Protein AF-A0A3A0CH58-F1 (afdb_monomer_lite)

Radius of gyration: 15.5 Å; chains: 1; bounding box: 34×34×43 Å

Structure (mmCIF, N/CA/C/O backbone):
data_AF-A0A3A0CH58-F1
#
_entry.id   AF-A0A3A0CH58-F1
#
loop_
_atom_site.g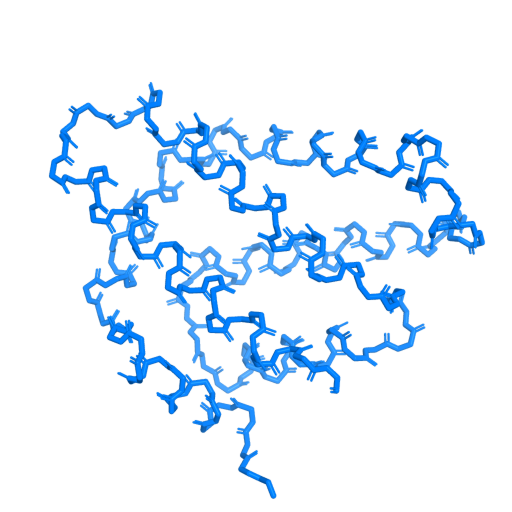roup_PDB
_atom_site.id
_atom_site.type_symbol
_atom_site.label_atom_id
_atom_site.label_alt_id
_atom_site.label_comp_id
_atom_site.label_asym_id
_atom_site.label_entity_id
_atom_site.label_seq_id
_atom_site.pdbx_PDB_ins_code
_atom_site.Cartn_x
_atom_site.Cartn_y
_atom_site.Cartn_z
_atom_site.occupancy
_atom_site.B_iso_or_equiv
_atom_site.auth_seq_id
_atom_site.auth_comp_id
_atom_site.auth_asym_id
_atom_site.auth_atom_id
_atom_site.pdbx_PDB_model_num
ATOM 1 N N . MET A 1 1 ? -18.389 -16.320 -2.015 1.00 59.12 1 MET A N 1
ATOM 2 C CA . MET A 1 1 ? -17.334 -15.316 -2.272 1.00 59.12 1 MET A CA 1
ATOM 3 C C . MET A 1 1 ? -16.025 -16.075 -2.426 1.00 59.12 1 MET A C 1
ATOM 5 O O . MET A 1 1 ? -15.833 -17.010 -1.661 1.00 59.12 1 MET A O 1
ATOM 9 N N . GLY A 1 2 ? -15.211 -15.766 -3.442 1.00 77.69 2 GLY A N 1
ATOM 10 C CA . GLY A 1 2 ? -13.896 -16.402 -3.631 1.00 77.69 2 GLY A CA 1
ATOM 11 C C . GLY A 1 2 ? -12.917 -16.047 -2.505 1.00 77.69 2 GLY A C 1
ATOM 12 O O . GLY A 1 2 ? -13.205 -15.144 -1.714 1.00 77.69 2 GLY A O 1
ATOM 13 N N . SER A 1 3 ? -11.783 -16.749 -2.426 1.00 91.75 3 SER A N 1
ATOM 14 C CA . SER A 1 3 ? -10.738 -16.460 -1.430 1.00 91.75 3 SER A CA 1
ATOM 15 C C . SER A 1 3 ? -10.180 -15.039 -1.592 1.00 91.75 3 SER A C 1
ATOM 17 O O . SER A 1 3 ? -10.315 -14.423 -2.658 1.00 91.75 3 SER A O 1
ATOM 19 N N . ALA A 1 4 ? -9.537 -14.497 -0.550 1.00 92.25 4 ALA A N 1
ATOM 20 C CA . ALA A 1 4 ? -8.903 -13.179 -0.630 1.00 92.25 4 ALA A CA 1
ATOM 21 C C . ALA A 1 4 ? -7.870 -13.129 -1.767 1.00 92.25 4 ALA A C 1
ATOM 23 O O . ALA A 1 4 ? -7.801 -12.144 -2.503 1.00 92.25 4 ALA A O 1
ATOM 24 N N . ARG A 1 5 ? -7.139 -14.232 -1.973 1.00 94.19 5 ARG A N 1
ATOM 25 C CA . ARG A 1 5 ? -6.191 -14.387 -3.078 1.00 94.19 5 ARG A CA 1
ATOM 26 C C . ARG A 1 5 ? -6.852 -14.271 -4.449 1.00 94.19 5 ARG A C 1
ATOM 28 O O . ARG A 1 5 ? -6.344 -13.531 -5.288 1.00 94.19 5 ARG A O 1
ATOM 35 N N . GLN A 1 6 ? -7.973 -14.962 -4.663 1.00 95.06 6 GLN A N 1
ATOM 36 C CA . GLN A 1 6 ? -8.695 -14.916 -5.935 1.00 95.06 6 GLN A CA 1
ATOM 37 C C . GLN A 1 6 ? -9.225 -13.506 -6.221 1.00 95.06 6 GLN A C 1
ATOM 39 O O . GLN A 1 6 ? -9.066 -12.995 -7.323 1.00 95.06 6 GLN A O 1
ATOM 44 N N . ARG A 1 7 ? -9.769 -12.832 -5.201 1.00 95.19 7 ARG A N 1
ATOM 45 C CA . ARG A 1 7 ? -10.196 -11.430 -5.318 1.00 95.19 7 ARG A CA 1
ATOM 46 C C . ARG A 1 7 ? -9.030 -10.503 -5.664 1.00 95.19 7 ARG A C 1
ATOM 48 O O . ARG A 1 7 ? -9.204 -9.601 -6.477 1.00 95.19 7 ARG A O 1
ATOM 55 N N . PHE A 1 8 ? -7.858 -10.711 -5.058 1.00 95.56 8 PHE A N 1
ATOM 56 C CA . PHE A 1 8 ? -6.655 -9.958 -5.414 1.00 95.56 8 PHE A CA 1
ATOM 57 C C . PHE A 1 8 ? -6.281 -10.184 -6.882 1.00 95.56 8 PHE A C 1
ATOM 59 O O . PHE A 1 8 ? -6.008 -9.209 -7.571 1.00 95.56 8 PHE A O 1
ATOM 66 N N . ASP A 1 9 ? -6.299 -11.429 -7.374 1.00 95.62 9 ASP A N 1
ATOM 67 C CA . ASP A 1 9 ? -5.999 -11.736 -8.781 1.00 95.62 9 ASP A CA 1
ATOM 68 C C . ASP A 1 9 ? -6.968 -11.061 -9.752 1.00 95.62 9 ASP A C 1
ATOM 70 O O . ASP A 1 9 ? -6.524 -10.453 -10.725 1.00 95.62 9 ASP A O 1
ATOM 74 N N . ASP A 1 10 ? -8.270 -11.107 -9.468 1.00 96.62 10 ASP A N 1
ATOM 75 C CA . ASP A 1 10 ? -9.288 -10.471 -10.308 1.00 96.62 10 ASP A CA 1
ATOM 76 C C . ASP A 1 10 ? -9.075 -8.946 -10.382 1.00 96.62 10 ASP A C 1
ATOM 78 O O . ASP A 1 10 ? -9.092 -8.350 -11.463 1.00 96.62 10 ASP A O 1
ATOM 82 N N . LEU A 1 11 ? -8.811 -8.308 -9.233 1.00 96.75 11 LEU A N 1
ATOM 83 C CA . LEU A 1 11 ? -8.524 -6.873 -9.141 1.00 96.75 11 LEU A CA 1
ATOM 84 C C . LEU A 1 11 ? -7.201 -6.507 -9.826 1.00 96.75 11 LEU A C 1
ATOM 86 O O . LEU A 1 11 ? -7.129 -5.513 -10.552 1.00 96.75 11 LEU A O 1
ATOM 90 N N . ALA A 1 12 ? -6.157 -7.307 -9.615 1.00 95.88 12 ALA A N 1
ATOM 91 C CA . ALA A 1 12 ? -4.855 -7.116 -10.232 1.00 95.88 12 ALA A CA 1
ATOM 92 C C . ALA A 1 12 ? -4.949 -7.244 -11.758 1.00 95.88 12 ALA A C 1
ATOM 94 O O . ALA A 1 12 ? -4.423 -6.395 -12.478 1.00 95.88 12 ALA A O 1
ATOM 95 N N . GLY A 1 13 ? -5.693 -8.235 -12.257 1.00 96.75 13 GLY A N 1
ATOM 96 C CA . GLY A 1 13 ? -5.991 -8.398 -13.676 1.00 96.75 13 GLY A CA 1
ATOM 97 C C . GLY A 1 13 ? -6.722 -7.186 -14.255 1.00 96.75 13 GLY A C 1
ATOM 98 O O . GLY A 1 13 ? -6.279 -6.623 -15.257 1.00 96.75 13 GLY A O 1
ATOM 99 N N . ALA A 1 14 ? -7.780 -6.719 -13.585 1.00 97.12 14 ALA A N 1
ATOM 100 C CA . ALA A 1 14 ? -8.550 -5.548 -14.011 1.00 97.12 14 ALA A CA 1
ATOM 101 C C . ALA A 1 14 ? -7.712 -4.256 -14.060 1.00 97.12 14 ALA A C 1
ATOM 103 O O . ALA A 1 14 ? -7.937 -3.397 -14.914 1.00 97.12 14 ALA A O 1
ATOM 104 N N . LEU A 1 15 ? -6.728 -4.121 -13.168 1.00 95.88 15 LEU A N 1
ATOM 105 C CA . LEU A 1 15 ? -5.858 -2.946 -13.072 1.00 95.88 15 LEU A CA 1
ATOM 106 C C . LEU A 1 15 ? -4.530 -3.098 -13.826 1.00 95.88 15 LEU A C 1
ATOM 108 O O . LEU A 1 15 ? -3.688 -2.197 -13.764 1.00 95.88 15 LEU A O 1
ATOM 112 N N . ASN A 1 16 ? -4.333 -4.200 -14.559 1.00 96.25 16 ASN A N 1
ATOM 113 C CA . ASN A 1 16 ? -3.075 -4.525 -15.233 1.00 96.25 16 ASN A CA 1
ATOM 114 C C . ASN A 1 16 ? -1.876 -4.457 -14.262 1.00 96.25 16 ASN A C 1
ATOM 116 O O . ASN A 1 16 ? -0.861 -3.799 -14.511 1.00 96.25 16 ASN A O 1
ATOM 120 N N . PHE A 1 17 ? -2.037 -5.068 -13.094 1.00 95.06 17 PHE A N 1
ATOM 121 C CA . PHE A 1 17 ? -1.006 -5.222 -12.082 1.00 95.06 17 PHE A CA 1
ATOM 122 C C . PHE A 1 17 ? -0.419 -6.631 -12.179 1.00 95.06 17 PHE A C 1
ATOM 124 O O . PHE A 1 17 ? -1.085 -7.615 -11.875 1.00 95.06 17 PHE A O 1
ATOM 131 N N . GLY A 1 18 ? 0.835 -6.730 -12.619 1.00 93.00 18 GLY A N 1
ATOM 132 C CA . GLY A 1 18 ? 1.520 -8.009 -12.776 1.00 93.00 18 GLY A CA 1
ATOM 133 C C . GLY A 1 18 ? 3.011 -7.930 -12.467 1.00 93.00 18 GLY A C 1
ATOM 134 O O . GLY A 1 18 ? 3.473 -7.092 -11.685 1.00 93.00 18 GLY A O 1
ATOM 135 N N . ALA A 1 19 ? 3.788 -8.812 -13.097 1.00 93.06 19 ALA A N 1
ATOM 136 C CA . ALA A 1 19 ? 5.223 -8.944 -12.840 1.00 93.06 19 ALA A CA 1
ATOM 137 C C . ALA A 1 19 ? 6.003 -7.638 -13.077 1.00 93.06 19 ALA A C 1
ATOM 139 O O . ALA A 1 19 ? 6.879 -7.299 -12.285 1.00 93.06 19 ALA A O 1
ATOM 140 N N . ALA A 1 20 ? 5.651 -6.871 -14.116 1.00 94.12 20 ALA A N 1
ATOM 141 C CA . ALA A 1 20 ? 6.300 -5.594 -14.414 1.00 94.12 20 ALA A CA 1
ATOM 142 C C . ALA A 1 20 ? 6.072 -4.557 -13.300 1.00 94.12 20 ALA A C 1
ATOM 144 O O . ALA A 1 20 ? 7.020 -3.930 -12.842 1.00 94.12 20 ALA A O 1
ATOM 145 N N . GLN A 1 21 ? 4.836 -4.422 -12.809 1.00 94.81 21 GLN A N 1
ATOM 146 C CA . GLN A 1 21 ? 4.508 -3.503 -11.712 1.00 94.81 21 GLN A CA 1
ATOM 147 C C . GLN A 1 21 ? 5.181 -3.945 -10.412 1.00 94.81 21 GLN A C 1
ATOM 149 O O . GLN A 1 21 ? 5.736 -3.120 -9.692 1.00 94.81 21 GLN A O 1
ATOM 154 N N . THR A 1 22 ? 5.197 -5.252 -10.151 1.00 92.75 22 THR A N 1
ATOM 155 C CA . THR A 1 22 ? 5.900 -5.829 -8.999 1.00 92.75 22 THR A CA 1
ATOM 156 C C . THR A 1 22 ? 7.395 -5.504 -9.051 1.00 92.75 22 THR A C 1
ATOM 158 O O . THR A 1 22 ? 7.973 -5.100 -8.045 1.00 92.75 22 THR A O 1
ATOM 161 N N . ALA A 1 23 ? 8.025 -5.616 -10.225 1.00 92.25 23 ALA A N 1
ATOM 162 C CA . ALA A 1 23 ? 9.425 -5.250 -10.418 1.00 92.25 23 ALA A CA 1
ATOM 163 C C . ALA A 1 23 ? 9.667 -3.748 -10.194 1.00 92.25 23 ALA A C 1
ATOM 165 O O . ALA A 1 23 ? 10.591 -3.392 -9.465 1.00 92.25 23 ALA A O 1
ATOM 166 N N . SER A 1 24 ? 8.809 -2.875 -10.735 1.00 94.38 24 SER A N 1
ATOM 167 C CA . SER A 1 24 ? 8.906 -1.426 -10.512 1.00 94.38 24 SER A CA 1
ATOM 168 C C . SER A 1 24 ? 8.752 -1.048 -9.038 1.00 94.38 24 SER A C 1
ATOM 170 O O . SER A 1 24 ? 9.479 -0.184 -8.556 1.00 94.38 24 SER A O 1
ATOM 172 N N . ILE A 1 25 ? 7.858 -1.708 -8.293 1.00 93.19 25 ILE A N 1
ATOM 173 C CA . ILE A 1 25 ? 7.721 -1.475 -6.850 1.00 93.19 25 ILE A CA 1
ATOM 174 C C . ILE A 1 25 ? 8.994 -1.910 -6.123 1.00 93.19 25 ILE A C 1
ATOM 176 O O . ILE A 1 25 ? 9.537 -1.121 -5.353 1.00 93.19 25 ILE A O 1
ATOM 180 N N . ARG A 1 26 ? 9.526 -3.106 -6.409 1.00 90.62 26 ARG A N 1
ATOM 181 C CA . ARG A 1 26 ? 10.788 -3.583 -5.812 1.00 90.62 26 ARG A CA 1
ATOM 182 C C . ARG A 1 26 ? 11.953 -2.627 -6.074 1.00 90.62 26 ARG A C 1
ATOM 184 O O . ARG A 1 26 ? 12.698 -2.322 -5.149 1.00 90.62 26 ARG A O 1
ATOM 191 N N . GLU A 1 27 ? 12.088 -2.125 -7.300 1.00 92.00 27 GLU A N 1
ATOM 192 C CA . GLU A 1 27 ? 13.112 -1.128 -7.641 1.00 92.00 27 GLU A CA 1
ATOM 193 C C . GLU A 1 27 ? 12.905 0.168 -6.844 1.00 92.00 27 GLU A C 1
ATOM 195 O O . GLU A 1 27 ? 13.839 0.663 -6.215 1.00 92.00 27 GLU A O 1
ATOM 200 N N . SER A 1 28 ? 11.668 0.667 -6.788 1.00 92.88 28 SER A N 1
ATOM 201 C CA . SER A 1 28 ? 11.325 1.895 -6.067 1.00 92.88 28 SER A CA 1
ATOM 202 C C . SER A 1 28 ? 11.583 1.800 -4.557 1.00 92.88 28 SER A C 1
ATOM 204 O O . SER A 1 28 ? 12.001 2.773 -3.934 1.00 92.88 28 SER A O 1
ATOM 206 N N . LEU A 1 29 ? 11.391 0.622 -3.955 1.00 89.31 29 LEU A N 1
ATOM 207 C CA . LEU A 1 29 ? 11.591 0.408 -2.523 1.00 89.31 29 LEU A CA 1
ATOM 208 C C . LEU A 1 29 ? 13.050 0.618 -2.122 1.00 89.31 29 LEU A C 1
ATOM 210 O O . LEU A 1 29 ? 13.295 1.249 -1.100 1.00 89.31 29 LEU A O 1
ATOM 214 N N . ASN A 1 30 ? 14.011 0.211 -2.955 1.00 88.00 30 ASN A N 1
ATOM 215 C CA . ASN A 1 30 ? 15.432 0.476 -2.702 1.00 88.00 30 ASN A CA 1
ATOM 216 C C . ASN A 1 30 ? 15.740 1.979 -2.595 1.00 88.00 30 ASN A C 1
ATOM 218 O O . ASN A 1 30 ? 16.620 2.375 -1.833 1.00 88.00 30 ASN A O 1
ATOM 222 N N . LEU A 1 31 ? 14.996 2.815 -3.323 1.00 91.06 31 LEU A N 1
ATOM 223 C CA . LEU A 1 31 ? 15.128 4.273 -3.287 1.00 91.06 31 LEU A CA 1
ATOM 224 C C . LEU A 1 31 ? 14.389 4.897 -2.094 1.00 91.06 31 LEU A C 1
ATOM 226 O O . LEU A 1 31 ? 14.808 5.929 -1.570 1.00 91.06 31 LEU A O 1
ATOM 230 N N . LEU A 1 32 ? 13.284 4.282 -1.667 1.00 89.50 32 LEU A N 1
ATOM 231 C CA . LEU A 1 32 ? 12.415 4.786 -0.601 1.00 89.50 32 LEU A CA 1
ATOM 232 C C . LEU A 1 32 ? 12.816 4.324 0.803 1.00 89.50 32 LEU A C 1
ATOM 234 O O . LEU A 1 32 ? 12.467 5.003 1.767 1.00 89.50 32 LEU A O 1
ATOM 238 N N . LEU A 1 33 ? 13.553 3.215 0.939 1.00 85.94 33 LEU A N 1
ATOM 239 C CA . LEU A 1 33 ? 13.998 2.663 2.227 1.00 85.94 33 LEU A CA 1
ATOM 240 C C . LEU A 1 33 ? 14.622 3.721 3.162 1.00 85.94 33 LEU A C 1
ATOM 242 O O . LEU A 1 33 ? 14.190 3.798 4.315 1.00 85.94 33 LEU A O 1
ATOM 246 N N . PRO A 1 34 ? 15.547 4.597 2.706 1.00 88.88 34 PRO A N 1
ATOM 247 C CA . PRO A 1 34 ? 16.135 5.635 3.561 1.00 88.88 34 PRO A CA 1
ATOM 248 C C . PRO A 1 34 ? 15.129 6.682 4.061 1.00 88.88 34 PRO A C 1
ATOM 250 O O . PRO A 1 34 ? 15.420 7.419 4.999 1.00 88.88 34 PRO A O 1
ATOM 253 N N . ARG A 1 35 ? 13.954 6.766 3.431 1.00 89.50 35 ARG A N 1
ATOM 254 C CA . ARG A 1 35 ? 12.925 7.784 3.671 1.00 89.50 35 ARG A CA 1
ATOM 255 C C . ARG A 1 35 ? 11.686 7.239 4.371 1.00 89.50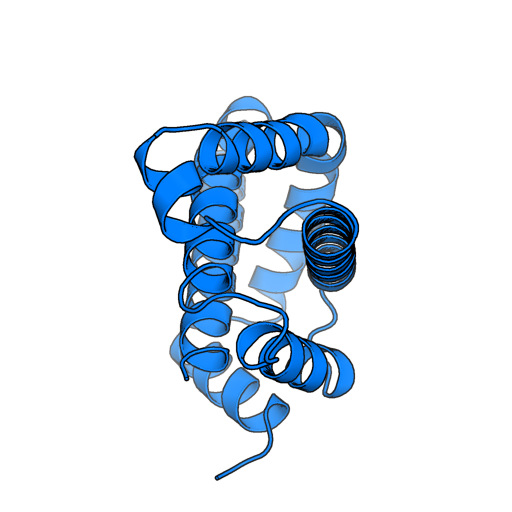 35 ARG A C 1
ATOM 257 O O . ARG A 1 35 ? 10.762 8.000 4.634 1.00 89.50 35 ARG A O 1
ATOM 264 N N . LEU A 1 36 ? 11.659 5.955 4.739 1.00 82.69 36 LEU A N 1
ATOM 265 C CA . LEU A 1 36 ? 10.518 5.350 5.443 1.00 82.69 36 LEU A CA 1
ATOM 266 C C . LEU A 1 36 ? 10.158 6.067 6.755 1.00 82.69 36 LEU A C 1
ATOM 268 O O . LEU A 1 36 ? 8.995 6.054 7.158 1.00 82.69 36 LEU A O 1
ATOM 272 N N . GLY A 1 37 ? 11.119 6.742 7.394 1.00 81.88 37 GLY A N 1
ATOM 273 C CA . GLY A 1 37 ? 10.853 7.587 8.562 1.00 81.88 37 GLY A CA 1
ATOM 274 C C . GLY A 1 37 ? 9.854 8.720 8.286 1.00 81.88 37 GLY A C 1
ATOM 275 O O . GLY A 1 37 ? 9.087 9.082 9.175 1.00 81.88 37 GLY A O 1
ATOM 276 N N . GLU A 1 38 ? 9.792 9.235 7.054 1.00 87.75 38 GLU A N 1
ATOM 277 C CA . GLU A 1 38 ? 8.835 10.275 6.650 1.00 87.75 38 GLU A CA 1
ATOM 278 C C . GLU A 1 38 ? 7.401 9.739 6.588 1.00 87.75 38 GLU A C 1
ATOM 280 O O . GLU A 1 38 ? 6.461 10.426 6.995 1.00 87.75 38 GLU A O 1
ATOM 285 N N . LEU A 1 39 ? 7.227 8.490 6.140 1.00 85.19 39 LEU A N 1
ATOM 286 C CA . LEU A 1 39 ? 5.931 7.815 6.155 1.00 85.19 39 LEU A CA 1
ATOM 287 C C . LEU A 1 39 ? 5.442 7.643 7.597 1.00 85.19 39 LEU A C 1
ATOM 289 O O . LEU A 1 39 ? 4.328 8.047 7.921 1.00 85.19 39 LEU A O 1
ATOM 293 N N . VAL A 1 40 ? 6.296 7.118 8.484 1.00 81.25 40 VAL A N 1
ATOM 294 C CA . VAL A 1 40 ? 5.976 6.956 9.915 1.00 81.25 40 VAL A CA 1
ATOM 295 C C . VAL A 1 40 ? 5.634 8.302 10.563 1.00 81.25 40 VAL A C 1
ATOM 297 O O . VAL A 1 40 ? 4.642 8.402 11.286 1.00 81.25 40 VAL A O 1
ATOM 300 N N . GLY A 1 41 ? 6.400 9.353 10.258 1.00 83.50 41 GLY A N 1
ATOM 301 C CA . GLY A 1 41 ? 6.125 10.710 10.730 1.00 83.50 41 GLY A CA 1
ATOM 302 C C . GLY A 1 41 ? 4.780 11.257 10.242 1.00 83.50 41 GLY A C 1
ATOM 303 O O . GLY A 1 41 ? 4.055 11.878 11.018 1.00 83.50 41 GLY A O 1
ATOM 304 N N . SER A 1 42 ? 4.402 10.975 8.992 1.00 84.12 42 SER A N 1
ATOM 305 C CA . SER A 1 42 ? 3.115 11.394 8.416 1.00 84.12 42 SER A CA 1
ATOM 306 C C . SER A 1 42 ? 1.931 10.722 9.113 1.00 84.12 42 SER A C 1
ATOM 308 O O . SER A 1 42 ? 0.931 11.374 9.413 1.00 84.12 42 SER A O 1
ATOM 310 N N . PHE A 1 43 ? 2.060 9.438 9.449 1.00 79.56 43 PHE A N 1
ATOM 311 C CA . PHE A 1 43 ? 1.070 8.732 10.259 1.00 79.56 43 PHE A CA 1
ATOM 312 C C . PHE A 1 43 ? 0.944 9.307 11.668 1.00 79.56 43 PHE A C 1
ATOM 314 O O . PHE A 1 43 ? -0.168 9.557 12.132 1.00 79.56 43 PHE A O 1
ATOM 321 N N . ASP A 1 44 ? 2.063 9.555 12.347 1.00 79.50 44 ASP A N 1
ATOM 322 C CA . ASP A 1 44 ? 2.039 10.139 13.688 1.00 79.50 44 ASP A CA 1
ATOM 323 C C . ASP A 1 44 ? 1.420 11.549 13.691 1.00 79.50 44 ASP A C 1
ATOM 325 O O . ASP A 1 44 ? 0.604 11.870 14.558 1.00 79.50 44 ASP A O 1
ATOM 329 N N . ALA A 1 45 ? 1.718 12.365 12.677 1.00 83.25 45 ALA A N 1
ATOM 330 C CA . ALA A 1 45 ? 1.092 13.669 12.488 1.00 83.25 45 ALA A CA 1
ATOM 331 C C . ALA A 1 45 ? -0.423 13.558 12.238 1.00 83.25 45 ALA A C 1
ATOM 333 O O . ALA A 1 45 ? -1.203 14.299 12.843 1.00 83.25 45 ALA A O 1
ATOM 334 N N . ALA A 1 46 ? -0.855 12.607 11.401 1.00 80.31 46 ALA A N 1
ATOM 335 C CA . ALA A 1 46 ? -2.270 12.358 11.136 1.00 80.31 46 ALA A CA 1
ATOM 336 C C . ALA A 1 46 ? -3.024 11.950 12.412 1.00 80.31 46 ALA A C 1
ATOM 338 O O . ALA A 1 46 ? -4.120 12.452 12.660 1.00 80.31 46 ALA A O 1
ATOM 339 N N . LEU A 1 47 ? -2.415 11.115 13.259 1.00 75.81 47 LEU A N 1
ATOM 340 C CA . LEU A 1 47 ? -2.970 10.706 14.554 1.00 75.81 47 LEU A CA 1
ATOM 341 C C . LEU A 1 47 ? -3.066 11.867 15.556 1.00 75.81 47 LEU A C 1
ATOM 343 O O . LEU A 1 47 ? -4.013 11.929 16.337 1.00 75.81 47 LEU A O 1
ATOM 347 N N . LYS A 1 48 ? -2.095 12.787 15.544 1.00 79.38 48 LYS A N 1
ATOM 348 C CA . LYS A 1 48 ? -2.026 13.923 16.479 1.00 79.38 48 LYS A CA 1
ATOM 349 C C . LYS A 1 48 ? -2.902 15.113 16.079 1.00 79.38 48 LYS A C 1
ATOM 351 O O . LYS A 1 48 ? -3.140 15.987 16.912 1.00 79.38 48 LYS A O 1
ATOM 356 N N . CYS A 1 49 ? -3.377 15.190 14.834 1.00 80.50 49 CYS A N 1
ATOM 357 C CA . CYS A 1 49 ? -4.215 16.312 14.410 1.00 80.50 49 CYS A CA 1
ATOM 358 C C . CYS A 1 49 ? -5.617 16.251 15.060 1.00 80.50 49 CYS A C 1
ATOM 360 O O . CYS A 1 49 ? -6.108 15.160 15.345 1.00 80.50 49 CYS A O 1
ATOM 362 N N . PRO A 1 50 ? -6.329 17.379 15.262 1.00 80.62 50 PRO A N 1
ATOM 363 C CA . PRO A 1 50 ? -7.621 17.382 15.967 1.00 80.62 50 PRO A CA 1
ATOM 364 C C . PRO A 1 50 ? -8.715 16.514 15.324 1.00 80.62 50 PRO A C 1
ATOM 366 O O . PRO A 1 50 ? -9.637 16.058 15.998 1.00 80.62 50 PRO A O 1
ATOM 369 N N . ALA A 1 51 ? -8.667 16.309 14.005 1.00 78.25 51 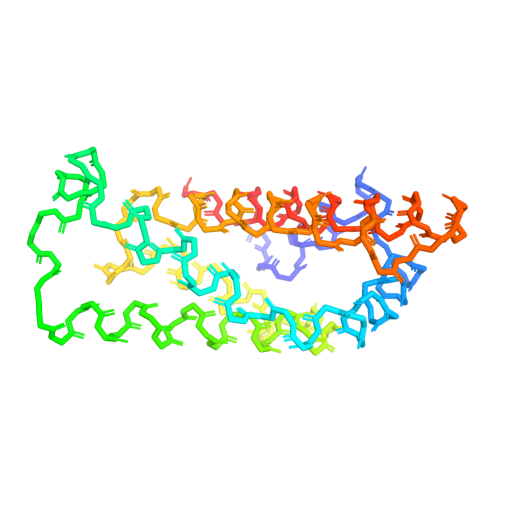ALA A N 1
ATOM 370 C CA . ALA A 1 51 ? -9.578 15.398 13.316 1.00 78.25 51 ALA A CA 1
ATOM 371 C C . ALA A 1 51 ? -9.194 13.929 13.560 1.00 78.25 51 ALA A C 1
ATOM 373 O O . ALA A 1 51 ? -10.060 13.138 13.922 1.00 78.25 51 ALA A O 1
ATOM 374 N N . GLY A 1 52 ? -7.906 13.591 13.451 1.00 73.19 52 GLY A N 1
ATOM 375 C CA . GLY A 1 52 ? -7.386 12.258 13.757 1.00 73.19 52 GLY A CA 1
ATOM 376 C C . GLY A 1 52 ? -7.608 11.873 15.216 1.00 73.19 52 GLY A C 1
ATOM 377 O O . GLY A 1 52 ? -8.190 10.833 15.487 1.00 73.19 52 GLY A O 1
ATOM 378 N N . ALA A 1 53 ? -7.287 12.757 16.159 1.00 72.50 53 ALA A N 1
ATOM 379 C CA . ALA A 1 53 ? -7.517 12.534 17.584 1.00 72.50 53 ALA A CA 1
ATOM 380 C C . ALA A 1 53 ? -8.991 12.230 17.914 1.00 72.50 53 ALA A C 1
ATOM 382 O O . ALA A 1 53 ? -9.264 11.457 18.825 1.00 72.50 53 ALA A O 1
ATOM 383 N N . ARG A 1 54 ? -9.947 12.794 17.158 1.00 75.50 54 ARG A N 1
ATOM 384 C CA . ARG A 1 54 ? -11.379 12.472 17.287 1.00 75.50 54 ARG A CA 1
ATOM 385 C C . ARG A 1 54 ? -11.744 11.128 16.661 1.00 75.50 54 ARG A C 1
ATOM 387 O O . ARG A 1 54 ? -12.498 10.378 17.267 1.00 75.50 54 ARG A O 1
ATOM 394 N N . LEU A 1 55 ? -11.213 10.822 15.476 1.00 69.50 55 LEU A N 1
ATOM 395 C CA . LEU A 1 55 ? -11.428 9.535 14.797 1.00 69.50 55 LEU A CA 1
ATOM 396 C C . LEU A 1 55 ? -10.828 8.355 15.573 1.00 69.50 55 LEU A C 1
ATOM 398 O O . LEU A 1 55 ? -11.320 7.235 15.469 1.00 69.50 55 LEU A O 1
ATOM 402 N N . PHE A 1 56 ? -9.789 8.619 16.363 1.00 69.38 56 PHE A N 1
ATOM 403 C CA . PHE A 1 56 ? -9.044 7.626 17.135 1.00 69.38 56 PHE A CA 1
ATOM 404 C C . PHE A 1 56 ? -9.195 7.817 18.648 1.00 69.38 56 PHE A C 1
ATOM 406 O O . PHE A 1 56 ? -8.417 7.261 19.423 1.00 69.38 56 PHE A O 1
ATOM 413 N N . ALA A 1 57 ? -10.197 8.585 19.083 1.00 66.38 57 ALA A N 1
ATOM 414 C CA . ALA A 1 57 ? -10.507 8.750 20.496 1.00 66.38 57 ALA A CA 1
ATOM 415 C C . ALA A 1 57 ? -10.813 7.372 21.116 1.00 66.38 57 ALA A C 1
ATOM 417 O O . ALA A 1 57 ? -11.694 6.655 20.642 1.00 66.38 57 ALA A O 1
ATOM 418 N N . GLY A 1 58 ? -10.062 6.979 22.151 1.00 65.25 58 GLY A N 1
ATOM 419 C CA . GLY A 1 58 ? -10.154 5.647 22.772 1.00 65.25 58 GLY A CA 1
ATOM 420 C C . GLY A 1 58 ? -9.138 4.608 22.266 1.00 65.25 58 GLY A C 1
ATOM 421 O O . GLY A 1 58 ? -9.130 3.475 22.755 1.00 65.25 58 GLY A O 1
ATOM 422 N N . LEU A 1 59 ? -8.257 4.978 21.330 1.00 67.56 59 LEU A N 1
ATOM 423 C CA . LEU A 1 59 ? -7.017 4.253 21.032 1.00 67.56 59 LEU A CA 1
ATOM 424 C C . LEU A 1 59 ? -5.869 4.829 21.865 1.00 67.56 59 LEU A C 1
ATOM 426 O O . LEU A 1 59 ? -5.021 5.571 21.371 1.00 67.56 59 LEU A O 1
ATOM 430 N N . GLU A 1 60 ? -5.858 4.500 23.151 1.00 68.19 60 GLU A N 1
ATOM 431 C CA . GLU A 1 60 ? -4.792 4.901 24.071 1.00 68.19 60 GLU A CA 1
ATOM 432 C C . GLU A 1 60 ? -3.955 3.689 24.501 1.00 68.19 60 GLU A C 1
ATOM 434 O O . GLU A 1 60 ? -4.429 2.549 24.480 1.00 68.19 60 GLU A O 1
ATOM 439 N N . GLY A 1 61 ? -2.693 3.939 24.861 1.00 69.12 61 GLY A N 1
ATOM 440 C CA . GLY A 1 61 ? -1.762 2.912 25.338 1.00 69.12 61 GLY A CA 1
ATOM 441 C C . GLY A 1 61 ? -1.546 1.773 24.337 1.00 69.12 61 GLY A C 1
ATOM 442 O O . GLY A 1 61 ? -1.290 2.007 23.156 1.00 69.12 61 GLY A O 1
ATOM 443 N N . GLU A 1 62 ? -1.697 0.533 24.807 1.00 66.25 62 GLU A N 1
ATOM 444 C CA . GLU A 1 62 ? -1.373 -0.701 24.074 1.00 66.25 62 GLU A CA 1
ATOM 445 C C . GLU A 1 62 ? -2.050 -0.822 22.700 1.00 66.25 62 GLU A C 1
ATOM 447 O O . GLU A 1 62 ? -1.480 -1.398 21.775 1.00 66.25 62 GLU A O 1
ATOM 452 N N . ARG A 1 63 ? -3.250 -0.252 22.522 1.00 71.56 63 ARG A N 1
ATOM 453 C CA . ARG A 1 63 ? -3.959 -0.299 21.231 1.00 71.56 63 ARG A CA 1
ATOM 454 C C . ARG A 1 63 ? -3.265 0.532 20.153 1.00 71.56 63 ARG A C 1
ATOM 456 O O . ARG A 1 63 ? -3.268 0.145 18.986 1.00 71.56 63 ARG A O 1
ATOM 463 N N . ARG A 1 64 ? -2.659 1.662 20.530 1.00 71.50 64 ARG A N 1
ATOM 464 C CA . ARG A 1 64 ? -1.894 2.505 19.601 1.00 71.50 64 ARG A CA 1
ATOM 465 C C . ARG A 1 64 ? -0.611 1.802 19.165 1.00 71.50 64 ARG A C 1
ATOM 467 O O . ARG A 1 64 ? -0.293 1.816 17.977 1.00 71.50 64 ARG A O 1
ATOM 474 N N . ASP A 1 65 ? 0.073 1.151 20.098 1.00 73.00 65 ASP A N 1
ATOM 475 C CA . ASP A 1 65 ? 1.301 0.403 19.814 1.00 73.00 65 ASP A CA 1
ATOM 476 C C . ASP A 1 65 ? 1.015 -0.820 18.929 1.00 73.00 65 ASP A C 1
ATOM 478 O O . ASP A 1 65 ? 1.743 -1.088 17.971 1.00 73.00 65 ASP A O 1
ATOM 482 N N . GLN A 1 66 ? -0.102 -1.516 19.171 1.00 74.06 66 GLN A N 1
ATOM 483 C CA . GLN A 1 66 ? -0.586 -2.594 18.302 1.00 74.06 66 GLN A CA 1
ATOM 484 C C . GLN A 1 66 ? -0.875 -2.098 16.881 1.00 74.06 66 GLN A C 1
ATOM 486 O O . GLN A 1 66 ? -0.442 -2.731 15.921 1.00 74.06 66 GLN A O 1
ATOM 491 N N . LEU A 1 67 ? -1.533 -0.947 16.721 1.00 74.00 67 LEU A N 1
ATOM 492 C CA . LEU A 1 67 ? -1.786 -0.346 15.405 1.00 74.00 67 LEU A CA 1
ATOM 493 C C . LEU A 1 67 ? -0.496 0.019 14.667 1.00 74.00 67 LEU A C 1
ATOM 495 O O . LEU A 1 67 ? -0.364 -0.276 13.478 1.00 74.00 67 LEU A O 1
ATOM 499 N N . GLN A 1 68 ? 0.473 0.614 15.364 1.00 71.75 68 GLN A N 1
ATOM 500 C CA . GLN A 1 68 ? 1.784 0.907 14.785 1.00 71.75 68 GLN A CA 1
ATOM 501 C C . GLN A 1 68 ? 2.507 -0.374 14.349 1.00 71.75 68 GLN A C 1
ATOM 503 O O . GLN A 1 68 ? 3.053 -0.422 13.246 1.00 71.75 68 GLN A O 1
ATOM 508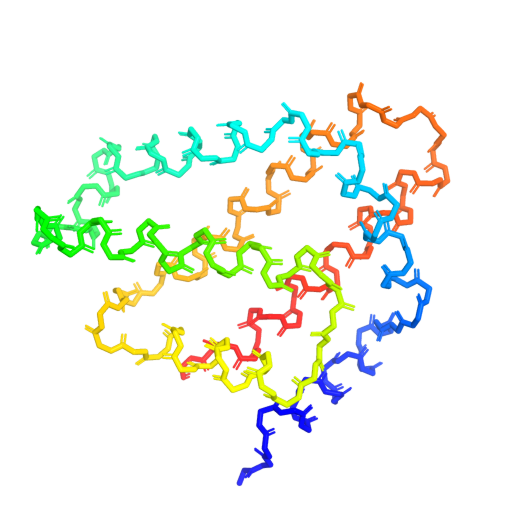 N N . SER A 1 69 ? 2.460 -1.427 15.168 1.00 76.94 69 SER A N 1
ATOM 509 C CA . SER A 1 69 ? 3.037 -2.737 14.846 1.00 76.94 69 SER A CA 1
ATOM 510 C C . SER A 1 69 ? 2.360 -3.389 13.633 1.00 76.94 69 SER A C 1
ATOM 512 O O . SER A 1 69 ? 3.038 -3.846 12.709 1.00 76.94 69 SER A O 1
ATOM 514 N N . LEU A 1 70 ? 1.023 -3.356 13.571 1.00 77.06 70 LEU A N 1
ATOM 515 C CA . LEU A 1 70 ? 0.240 -3.864 12.440 1.00 77.06 70 LEU A CA 1
ATOM 516 C C . LEU A 1 70 ? 0.601 -3.154 11.137 1.00 77.06 70 LEU A C 1
ATOM 518 O O . LEU A 1 70 ? 0.798 -3.808 10.110 1.00 77.06 70 LEU A O 1
ATOM 522 N N . MET A 1 71 ? 0.739 -1.830 11.181 1.00 72.62 71 MET A N 1
ATOM 523 C CA . MET A 1 71 ? 1.156 -1.049 10.024 1.00 72.62 71 MET A CA 1
ATOM 524 C C . MET A 1 71 ? 2.592 -1.342 9.603 1.00 72.62 71 MET A C 1
ATOM 526 O O . MET A 1 71 ? 2.843 -1.512 8.414 1.00 72.62 71 MET A O 1
ATOM 530 N N . ALA A 1 72 ? 3.534 -1.424 10.545 1.00 72.56 72 ALA A N 1
ATOM 531 C CA . ALA A 1 72 ? 4.919 -1.765 10.237 1.00 72.56 72 ALA A CA 1
ATOM 532 C C . ALA A 1 72 ? 5.008 -3.154 9.584 1.00 72.56 72 ALA A C 1
ATOM 534 O O . ALA A 1 72 ? 5.647 -3.311 8.545 1.00 72.56 72 ALA A O 1
ATOM 535 N N . SER A 1 73 ? 4.290 -4.140 10.129 1.00 77.06 73 SER A N 1
ATOM 536 C CA . SER A 1 73 ? 4.163 -5.482 9.548 1.00 77.06 73 SER A CA 1
ATOM 537 C C . SER A 1 73 ? 3.535 -5.444 8.150 1.00 77.06 73 SER A C 1
ATOM 539 O O . SER A 1 73 ? 4.039 -6.086 7.228 1.00 77.06 73 SER A O 1
ATOM 541 N N . PHE A 1 74 ? 2.478 -4.651 7.951 1.00 78.00 74 PHE A N 1
ATOM 542 C CA . PHE A 1 74 ? 1.841 -4.488 6.644 1.00 78.00 74 PHE A CA 1
ATOM 543 C C . PHE A 1 74 ? 2.785 -3.859 5.611 1.00 78.00 74 PHE A C 1
ATOM 545 O O . PHE A 1 74 ? 2.879 -4.353 4.486 1.00 78.00 74 PHE A O 1
ATOM 552 N N . ILE A 1 75 ? 3.532 -2.821 5.999 1.00 73.06 75 ILE A N 1
ATOM 553 C CA . ILE A 1 75 ? 4.554 -2.191 5.159 1.00 73.06 75 ILE A CA 1
ATOM 554 C C . ILE A 1 75 ? 5.618 -3.225 4.793 1.00 73.06 75 ILE A C 1
ATOM 556 O O . ILE A 1 75 ? 5.848 -3.436 3.609 1.00 73.06 75 ILE A O 1
ATOM 560 N N . LEU A 1 76 ? 6.205 -3.930 5.766 1.00 71.69 76 LEU A N 1
ATOM 561 C CA . LEU A 1 76 ? 7.247 -4.939 5.527 1.00 71.69 76 LEU A CA 1
ATOM 562 C C . LEU A 1 76 ? 6.780 -6.060 4.587 1.00 71.69 76 LEU A C 1
ATOM 564 O O . LEU A 1 76 ? 7.494 -6.436 3.658 1.00 71.69 76 LEU A O 1
ATOM 568 N N . ARG A 1 77 ? 5.559 -6.565 4.780 1.00 79.31 77 ARG A N 1
ATOM 569 C CA . ARG A 1 77 ? 4.962 -7.580 3.899 1.00 79.31 77 ARG A CA 1
ATOM 570 C C . ARG A 1 77 ? 4.726 -7.048 2.488 1.00 79.31 77 ARG A C 1
ATOM 572 O O . ARG A 1 77 ? 4.979 -7.755 1.518 1.00 79.31 77 ARG A O 1
ATOM 579 N N . THR A 1 78 ? 4.298 -5.794 2.371 1.00 76.75 78 THR A N 1
ATOM 580 C CA . THR A 1 78 ? 4.105 -5.125 1.079 1.00 76.75 78 THR A CA 1
ATOM 581 C C . THR A 1 78 ? 5.445 -4.866 0.382 1.00 76.75 78 THR A C 1
ATOM 583 O O . THR A 1 78 ? 5.554 -5.073 -0.824 1.00 76.75 78 THR A O 1
ATOM 586 N N . VAL A 1 79 ? 6.498 -4.522 1.136 1.00 72.00 79 VAL A N 1
ATOM 587 C CA . VAL A 1 79 ? 7.870 -4.347 0.629 1.00 72.00 79 VAL A CA 1
ATOM 588 C C . VAL A 1 79 ? 8.418 -5.647 0.038 1.00 72.00 79 VAL A C 1
ATOM 590 O O . VAL A 1 79 ? 9.059 -5.620 -1.012 1.00 72.00 79 VAL A O 1
ATOM 593 N N . ASN A 1 80 ? 8.101 -6.797 0.637 1.00 74.88 80 ASN A N 1
ATOM 594 C CA . ASN A 1 80 ? 8.504 -8.099 0.099 1.00 74.88 80 ASN A CA 1
ATOM 595 C C . ASN A 1 80 ? 7.885 -8.413 -1.273 1.00 74.88 80 ASN A C 1
ATOM 597 O O . ASN A 1 80 ? 8.387 -9.297 -1.971 1.00 74.88 80 ASN A O 1
ATOM 601 N N . CYS A 1 81 ? 6.839 -7.686 -1.693 1.00 75.81 81 CYS A N 1
ATOM 602 C CA . CYS A 1 81 ? 6.237 -7.806 -3.023 1.00 75.81 81 CYS A CA 1
ATOM 603 C C . CYS A 1 81 ? 5.911 -9.265 -3.391 1.00 75.81 81 CYS A C 1
ATOM 605 O O . CYS A 1 81 ? 6.166 -9.706 -4.518 1.00 75.81 81 CYS A O 1
ATOM 607 N N . ASN A 1 82 ? 5.433 -10.024 -2.405 1.00 84.00 82 ASN A N 1
ATOM 608 C CA . ASN A 1 82 ? 4.954 -11.389 -2.550 1.00 84.00 82 ASN A CA 1
ATOM 609 C C . ASN A 1 82 ? 3.483 -11.402 -2.125 1.00 84.00 82 ASN A C 1
ATOM 611 O O . ASN A 1 82 ? 3.177 -11.419 -0.936 1.00 84.00 82 ASN A O 1
ATOM 615 N N . PHE A 1 83 ? 2.591 -11.314 -3.110 1.00 88.62 83 PHE A N 1
ATOM 616 C CA . PHE A 1 83 ? 1.144 -11.214 -2.911 1.00 88.62 83 PHE A CA 1
ATOM 617 C C . PHE A 1 83 ? 0.503 -12.609 -2.943 1.00 88.62 83 PHE A C 1
ATOM 619 O O . PHE A 1 83 ? -0.365 -12.897 -3.764 1.00 88.62 83 PHE A O 1
ATOM 626 N N . ASP A 1 84 ? 1.008 -13.507 -2.097 1.00 90.00 84 ASP A N 1
ATOM 627 C CA . ASP A 1 84 ? 0.491 -14.867 -1.949 1.00 90.00 84 ASP A CA 1
ATOM 628 C C . ASP A 1 84 ? -0.798 -14.907 -1.107 1.00 90.00 84 ASP A C 1
ATOM 630 O O . ASP A 1 84 ? -1.353 -13.877 -0.717 1.00 90.00 84 ASP A O 1
ATOM 634 N N . GLU A 1 85 ? -1.329 -16.109 -0.880 1.00 91.19 85 GLU A N 1
ATOM 635 C CA . GLU A 1 85 ? -2.573 -16.292 -0.125 1.00 91.19 85 GLU A CA 1
ATOM 636 C C . GLU A 1 85 ? -2.442 -15.769 1.310 1.00 91.19 85 GLU A C 1
ATOM 638 O O . GLU A 1 85 ? -3.284 -14.994 1.755 1.00 91.19 85 GLU A O 1
ATOM 643 N N . ALA A 1 86 ? -1.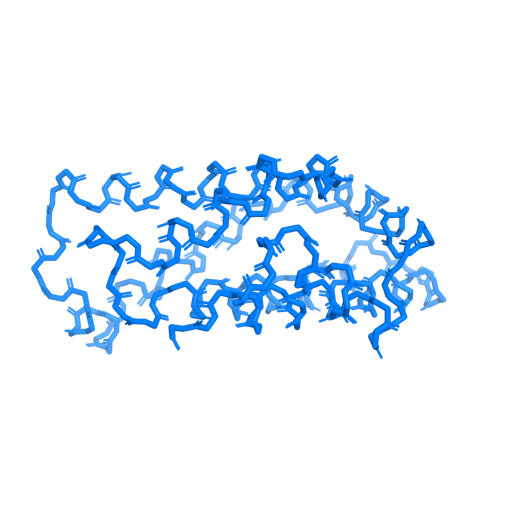313 -16.048 1.968 1.00 88.69 86 ALA A N 1
ATOM 644 C CA . ALA A 1 86 ? -1.034 -15.569 3.317 1.00 88.69 86 ALA A CA 1
ATOM 645 C C . ALA A 1 86 ? -0.960 -14.035 3.402 1.00 88.69 86 ALA A C 1
ATOM 647 O O . ALA A 1 86 ? -1.383 -13.451 4.401 1.00 88.69 86 ALA A O 1
ATOM 648 N N . TYR A 1 87 ? -0.430 -13.359 2.377 1.00 90.25 87 TYR A N 1
ATOM 649 C CA . TYR A 1 87 ? -0.485 -11.900 2.293 1.00 90.25 87 TYR A CA 1
ATOM 650 C C . TYR A 1 87 ? -1.924 -11.392 2.163 1.00 90.25 87 TYR A C 1
ATOM 652 O O . TYR A 1 87 ? -2.312 -10.460 2.869 1.00 90.25 87 TYR A O 1
ATOM 660 N N . CYS A 1 88 ? -2.703 -11.983 1.253 1.00 91.88 88 CYS A N 1
ATOM 661 C CA . CYS A 1 88 ? -4.058 -11.525 0.956 1.00 91.88 88 CYS A CA 1
ATOM 662 C C . CYS A 1 88 ? -4.993 -11.714 2.154 1.00 91.88 88 CYS A C 1
ATOM 664 O O . CYS A 1 88 ? -5.733 -10.790 2.494 1.00 91.88 88 CYS A O 1
ATOM 666 N N . ASP A 1 89 ? -4.913 -12.866 2.819 1.00 90.62 89 ASP A N 1
ATOM 667 C CA . ASP A 1 89 ? -5.683 -13.151 4.029 1.00 90.62 89 ASP A CA 1
ATOM 668 C C . ASP A 1 89 ? -5.289 -12.191 5.153 1.00 90.62 89 ASP A C 1
ATOM 670 O O . ASP A 1 89 ? -6.157 -11.535 5.725 1.00 90.62 89 ASP A O 1
ATOM 674 N N . TYR A 1 90 ? -3.984 -11.986 5.380 1.00 88.06 90 TYR A N 1
ATOM 675 C CA . TYR A 1 90 ? -3.496 -11.007 6.355 1.00 88.06 90 TYR A CA 1
ATOM 676 C C . TYR A 1 90 ? -4.031 -9.592 6.082 1.00 88.06 90 TYR A C 1
ATOM 678 O O . TYR A 1 90 ? -4.449 -8.900 7.008 1.00 88.06 90 TYR A O 1
ATOM 686 N N . ALA A 1 91 ? -4.032 -9.140 4.824 1.00 87.75 91 ALA A N 1
ATOM 687 C CA . ALA A 1 91 ? -4.527 -7.811 4.469 1.00 87.75 91 ALA A CA 1
ATOM 688 C C . ALA A 1 91 ? -6.024 -7.653 4.788 1.00 87.75 91 ALA A C 1
ATOM 690 O O . ALA A 1 91 ? -6.424 -6.637 5.362 1.00 87.75 91 ALA A O 1
ATOM 691 N N . VAL A 1 92 ? -6.839 -8.662 4.463 1.00 89.19 92 VAL A N 1
ATOM 692 C CA . VAL A 1 92 ? -8.278 -8.669 4.763 1.00 89.19 92 VAL A CA 1
ATOM 693 C C . VAL A 1 92 ? -8.519 -8.732 6.272 1.00 89.19 92 VAL A C 1
ATOM 695 O O . VAL A 1 92 ? -9.246 -7.888 6.799 1.00 89.19 92 VAL A O 1
ATOM 698 N N . GLU A 1 93 ? -7.868 -9.656 6.979 1.00 86.75 93 GLU A N 1
ATOM 699 C CA . GLU A 1 93 ? -7.999 -9.828 8.430 1.00 86.75 93 GLU A CA 1
ATOM 700 C C . GLU A 1 93 ? -7.621 -8.565 9.204 1.00 86.75 93 GLU A C 1
ATOM 702 O O . GLU A 1 93 ? -8.363 -8.135 10.084 1.00 86.75 93 GLU A O 1
ATOM 707 N N . VAL A 1 94 ? -6.496 -7.930 8.861 1.00 82.94 94 VAL A N 1
ATOM 708 C CA . VAL A 1 94 ? -6.063 -6.693 9.523 1.00 82.94 94 VAL A CA 1
ATOM 709 C C . VAL A 1 94 ? -7.030 -5.553 9.235 1.00 82.94 94 VAL A C 1
ATOM 711 O O . VAL A 1 94 ? -7.359 -4.792 10.140 1.00 82.94 94 VAL A O 1
ATOM 714 N N . SER A 1 95 ? -7.518 -5.431 8.000 1.00 82.81 95 SER A N 1
ATOM 715 C CA . SER A 1 95 ? -8.431 -4.344 7.633 1.00 82.81 95 SER A CA 1
ATOM 716 C C . SER A 1 95 ? -9.818 -4.445 8.275 1.00 82.81 95 SER A C 1
ATOM 718 O O . SER A 1 95 ? -10.415 -3.417 8.589 1.00 82.81 95 SER A O 1
ATOM 720 N N . GLY A 1 96 ? -10.317 -5.669 8.476 1.00 75.56 96 GLY A N 1
ATOM 721 C CA . GLY A 1 96 ? -11.625 -5.951 9.073 1.00 75.56 96 GLY A CA 1
ATOM 722 C C . GLY A 1 96 ? -11.568 -6.311 10.560 1.00 75.56 96 GLY A C 1
ATOM 723 O O . GLY A 1 96 ? -12.606 -6.525 11.186 1.00 75.56 96 GLY A O 1
ATOM 724 N N . GLY A 1 97 ? -10.369 -6.411 11.133 1.00 73.88 97 GLY A N 1
ATOM 725 C CA . GLY A 1 97 ? -10.164 -6.813 12.516 1.00 73.88 97 GLY A CA 1
ATOM 726 C C . GLY A 1 97 ? -10.677 -5.761 13.494 1.00 73.88 97 GLY A C 1
ATOM 727 O O . GLY A 1 97 ? -10.419 -4.572 13.338 1.00 73.88 97 GLY A O 1
ATOM 728 N N . GLY A 1 98 ? -11.336 -6.195 14.573 1.00 66.31 98 GLY A N 1
ATOM 729 C CA . GLY A 1 98 ? -11.923 -5.300 15.586 1.00 66.31 98 GLY A CA 1
ATOM 730 C C . GLY A 1 98 ? -10.924 -4.416 16.354 1.00 66.31 98 GLY A C 1
ATOM 731 O O . GLY A 1 98 ? -11.335 -3.591 17.166 1.00 66.31 98 GLY A O 1
ATOM 732 N N . GLN A 1 99 ? -9.621 -4.587 16.114 1.00 67.81 99 GLN A N 1
ATOM 733 C CA . GLN A 1 99 ? -8.552 -3.737 16.644 1.00 67.81 99 GLN A CA 1
ATOM 734 C C . GLN A 1 99 ? -8.245 -2.527 15.748 1.00 67.81 99 GLN A C 1
ATOM 736 O O . GLN A 1 99 ? -7.645 -1.561 16.219 1.00 67.81 99 GLN A O 1
ATOM 741 N N . VAL A 1 100 ? -8.657 -2.558 14.476 1.00 72.06 100 VAL A N 1
ATOM 742 C CA . VAL A 1 100 ? -8.440 -1.476 13.516 1.00 72.06 100 VAL A CA 1
ATOM 743 C C . VAL A 1 100 ? -9.723 -0.652 13.393 1.00 72.06 100 VAL A C 1
ATOM 745 O O . VAL A 1 100 ? -10.753 -1.183 12.980 1.00 72.06 100 VAL A O 1
ATOM 748 N N . PRO A 1 101 ? -9.706 0.646 13.751 1.00 73.44 101 PRO A N 1
ATOM 749 C CA . PRO A 1 101 ? -10.883 1.485 13.599 1.00 73.44 101 PRO A CA 1
ATOM 750 C C . PRO A 1 101 ? -11.348 1.543 12.142 1.00 73.44 101 PRO A C 1
ATOM 752 O O . PRO A 1 101 ? -10.506 1.598 11.233 1.00 73.44 101 PRO A O 1
ATOM 755 N N . PRO A 1 102 ? -12.667 1.633 11.903 1.00 73.50 102 PRO A N 1
ATOM 756 C CA . PRO A 1 102 ? -13.201 1.837 10.566 1.00 73.50 102 PRO A CA 1
ATOM 757 C C . PRO A 1 102 ? -12.515 3.014 9.860 1.00 73.50 102 PRO A C 1
ATOM 759 O O . PRO A 1 102 ? -12.396 4.108 10.409 1.00 73.50 102 PRO A O 1
ATOM 762 N N . GLY A 1 103 ? -12.043 2.784 8.635 1.00 73.00 103 GLY A N 1
ATOM 763 C CA . GLY A 1 103 ? -11.384 3.806 7.817 1.00 73.00 103 GLY A CA 1
ATOM 764 C C . GLY A 1 103 ? -9.900 4.045 8.116 1.00 73.00 103 GLY A C 1
ATOM 765 O O . GLY A 1 103 ? -9.241 4.689 7.301 1.00 73.00 103 GLY A O 1
ATOM 766 N N . PHE A 1 104 ? -9.332 3.492 9.197 1.00 77.75 104 PHE A N 1
ATOM 767 C CA . PHE A 1 104 ? -7.898 3.631 9.492 1.00 77.75 104 PHE A CA 1
ATOM 768 C C . PHE A 1 104 ? -7.025 3.030 8.389 1.00 77.75 104 PHE A C 1
ATOM 770 O O . PHE A 1 104 ? -6.057 3.645 7.945 1.00 77.75 104 PHE A O 1
ATOM 777 N N . PHE A 1 105 ? -7.406 1.852 7.896 1.00 80.31 105 PHE A N 1
ATOM 778 C CA . PHE A 1 105 ? -6.677 1.190 6.821 1.00 80.31 105 PHE A CA 1
ATOM 779 C C . PHE A 1 105 ? -6.701 2.018 5.528 1.00 80.31 105 PHE A C 1
ATOM 781 O O . PHE A 1 105 ? -5.662 2.252 4.917 1.00 80.31 105 PHE A O 1
ATOM 788 N N . ALA A 1 106 ? -7.866 2.562 5.159 1.00 82.31 106 ALA A N 1
ATOM 789 C CA . ALA A 1 106 ? -8.002 3.437 3.996 1.00 82.31 106 ALA A CA 1
ATOM 790 C C . ALA A 1 106 ? -7.185 4.735 4.140 1.00 82.31 106 ALA A C 1
ATOM 792 O O . ALA A 1 106 ? -6.539 5.165 3.179 1.00 82.31 106 ALA A O 1
ATOM 793 N N . LEU A 1 107 ? -7.164 5.337 5.337 1.00 81.19 107 LEU A N 1
ATOM 794 C CA . LEU A 1 107 ? -6.288 6.470 5.647 1.00 81.19 107 LEU A CA 1
ATOM 795 C C . LEU A 1 107 ? -4.818 6.085 5.455 1.00 81.19 107 LEU A C 1
ATOM 797 O O . LEU A 1 107 ? -4.071 6.829 4.827 1.00 81.19 107 LEU A O 1
ATOM 801 N N . GLY A 1 108 ? -4.414 4.909 5.933 1.00 82.44 108 GLY A N 1
ATOM 802 C CA . GLY A 1 108 ? -3.040 4.450 5.796 1.00 82.44 108 GLY A CA 1
ATOM 803 C C . GLY A 1 108 ? -2.600 4.202 4.359 1.00 82.44 108 GLY A C 1
ATOM 804 O O . GLY A 1 108 ? -1.503 4.614 3.985 1.00 82.44 108 GLY A O 1
ATOM 805 N N . LEU A 1 109 ? -3.467 3.628 3.522 1.00 87.75 109 LEU A N 1
ATOM 806 C CA . LEU A 1 109 ? -3.207 3.513 2.083 1.00 87.75 109 LEU A CA 1
ATOM 807 C C . LEU A 1 109 ? -3.070 4.889 1.414 1.00 87.75 109 LEU A C 1
ATOM 809 O O . LEU A 1 109 ? -2.262 5.052 0.502 1.00 87.75 109 LEU A O 1
ATOM 813 N N . SER A 1 110 ? -3.824 5.884 1.887 1.00 88.00 110 SER A N 1
ATOM 814 C CA . SER A 1 110 ? -3.777 7.250 1.351 1.00 88.00 110 SER A CA 1
ATOM 815 C C . SER A 1 110 ? -2.472 7.954 1.737 1.00 88.00 110 SER A C 1
ATOM 817 O O . SER A 1 110 ? -1.802 8.520 0.882 1.00 88.00 110 SER A O 1
ATOM 819 N 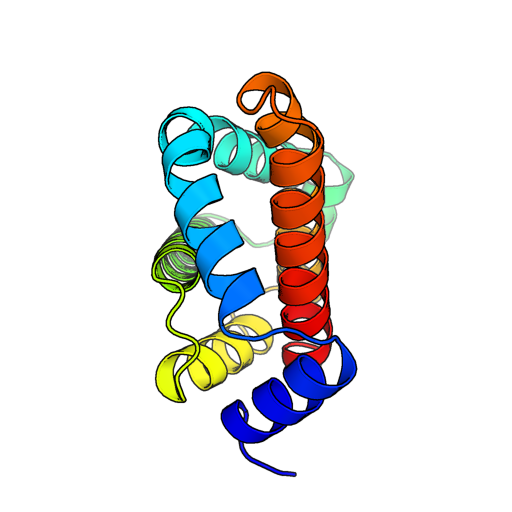N . LEU A 1 111 ? -2.039 7.824 2.995 1.00 87.50 111 LEU A N 1
ATOM 820 C CA . LEU A 1 111 ? -0.743 8.339 3.451 1.00 87.50 111 LEU A CA 1
ATOM 821 C C . LEU A 1 111 ? 0.435 7.651 2.748 1.00 87.50 111 LEU A C 1
ATOM 823 O O . LEU A 1 111 ? 1.429 8.301 2.430 1.00 87.50 111 LEU A O 1
ATOM 827 N N . ALA A 1 112 ? 0.323 6.350 2.459 1.00 88.44 112 ALA A N 1
ATOM 828 C CA . ALA A 1 112 ? 1.313 5.640 1.654 1.00 88.44 112 ALA A CA 1
ATOM 829 C C . ALA A 1 112 ? 1.375 6.182 0.215 1.00 88.44 112 ALA A C 1
ATOM 831 O O . ALA A 1 112 ? 2.473 6.382 -0.305 1.00 88.44 112 ALA A O 1
ATOM 832 N N . GLN A 1 113 ? 0.225 6.470 -0.407 1.00 91.25 113 GLN A N 1
ATOM 833 C CA . GLN A 1 113 ? 0.167 7.098 -1.731 1.00 91.25 113 GLN A CA 1
ATOM 834 C C . GLN A 1 113 ? 0.858 8.468 -1.728 1.00 91.25 113 GLN A C 1
ATOM 836 O O . GLN A 1 113 ? 1.682 8.731 -2.607 1.00 91.25 113 GLN A O 1
ATOM 841 N N . ASP A 1 114 ? 0.554 9.315 -0.742 1.00 90.56 114 ASP A N 1
ATOM 842 C CA . ASP A 1 114 ? 1.137 10.654 -0.616 1.00 90.56 114 ASP A CA 1
ATOM 843 C C . ASP A 1 114 ? 2.654 10.583 -0.418 1.00 90.56 114 ASP A C 1
ATOM 845 O O . ASP A 1 114 ? 3.405 11.284 -1.100 1.00 90.56 114 ASP A O 1
ATOM 849 N N . PHE A 1 115 ? 3.119 9.680 0.452 1.00 91.50 115 PHE A N 1
ATOM 850 C CA . PHE A 1 115 ? 4.544 9.433 0.650 1.00 91.50 115 PHE A CA 1
ATOM 851 C C . PHE A 1 115 ? 5.224 9.016 -0.650 1.00 91.50 115 PHE A C 1
ATOM 853 O O . PHE A 1 115 ? 6.222 9.616 -1.025 1.00 91.50 115 PHE A O 1
ATOM 860 N N . VAL A 1 116 ? 4.685 8.035 -1.375 1.00 92.19 116 VAL A N 1
ATOM 861 C CA . VAL A 1 116 ? 5.269 7.574 -2.642 1.00 92.19 116 VAL A CA 1
ATOM 862 C C . VAL A 1 116 ? 5.310 8.709 -3.674 1.00 92.19 116 VAL A C 1
ATOM 864 O O . VAL A 1 116 ? 6.340 8.908 -4.324 1.00 92.19 116 VAL A O 1
ATOM 867 N N . CYS A 1 117 ? 4.228 9.483 -3.796 1.00 92.94 117 CYS A N 1
ATOM 868 C CA . CYS A 1 117 ? 4.130 10.596 -4.742 1.00 92.94 117 CYS A CA 1
ATOM 869 C C . CYS A 1 117 ? 5.066 11.757 -4.403 1.00 92.94 117 CYS A C 1
ATOM 871 O O . CYS A 1 117 ? 5.563 12.412 -5.314 1.00 92.94 117 CYS A O 1
ATOM 873 N N . GLY A 1 118 ? 5.318 12.024 -3.122 1.00 92.69 118 GLY A N 1
ATOM 874 C CA . GLY A 1 118 ? 6.267 13.051 -2.697 1.00 92.69 118 GLY A CA 1
ATOM 875 C C . GLY A 1 118 ? 7.714 12.562 -2.712 1.00 92.69 118 GLY A C 1
ATOM 876 O O . GLY A 1 118 ? 8.635 13.312 -3.048 1.00 92.69 118 GLY A O 1
ATOM 877 N N . ALA A 1 119 ? 7.937 11.297 -2.356 1.00 93.25 119 ALA A N 1
ATOM 878 C CA . ALA A 1 119 ? 9.269 10.784 -2.111 1.00 93.25 119 ALA A CA 1
ATOM 879 C C . ALA A 1 119 ? 9.982 10.331 -3.388 1.00 93.25 119 ALA A C 1
ATOM 881 O O . ALA A 1 119 ? 11.149 10.682 -3.574 1.00 93.25 119 ALA A O 1
ATOM 882 N N . LEU A 1 120 ? 9.298 9.611 -4.286 1.00 93.50 120 LEU A N 1
ATOM 883 C CA . LEU A 1 120 ? 9.921 9.091 -5.507 1.00 93.50 120 LEU A CA 1
ATOM 884 C C . LEU A 1 120 ? 10.459 10.181 -6.444 1.00 93.50 120 LEU A C 1
ATOM 886 O O . LEU A 1 120 ? 11.613 10.056 -6.852 1.00 93.50 120 LEU A O 1
ATOM 890 N N . PRO A 1 121 ? 9.735 11.279 -6.743 1.00 95.25 121 PRO A N 1
ATOM 891 C CA . PRO A 1 121 ? 10.252 12.319 -7.641 1.00 95.25 121 PRO A CA 1
ATOM 892 C C . PRO A 1 121 ? 11.512 13.030 -7.129 1.00 95.25 121 PRO A C 1
ATOM 894 O O . PRO A 1 121 ? 12.239 13.660 -7.898 1.00 95.25 121 PRO A O 1
ATOM 897 N N . ALA A 1 122 ? 11.779 12.963 -5.823 1.00 94.31 122 ALA A N 1
ATOM 898 C CA . ALA A 1 122 ? 12.981 13.550 -5.247 1.00 94.31 122 ALA A CA 1
ATOM 899 C C . ALA A 1 122 ? 14.224 12.659 -5.423 1.00 94.31 122 ALA A C 1
ATOM 901 O O . ALA A 1 122 ? 15.340 13.180 -5.359 1.00 94.31 122 ALA A O 1
ATOM 902 N N . VAL A 1 123 ? 14.042 11.349 -5.638 1.00 94.19 123 VAL A N 1
ATOM 903 C CA . VAL A 1 123 ? 15.127 10.349 -5.663 1.00 94.19 123 VAL A CA 1
ATOM 904 C C . VAL A 1 123 ? 15.298 9.648 -7.014 1.00 94.19 123 VAL A C 1
ATOM 906 O O . VAL A 1 123 ? 16.407 9.223 -7.317 1.00 94.19 123 VAL A O 1
ATOM 909 N N . GLU A 1 124 ? 14.259 9.575 -7.847 1.00 96.69 124 GLU A N 1
ATOM 910 C CA . GLU A 1 124 ? 14.328 9.062 -9.220 1.00 96.69 124 GLU A CA 1
ATOM 911 C C . GLU A 1 124 ? 14.279 10.227 -10.217 1.00 96.69 124 GLU A C 1
ATOM 913 O O . GLU A 1 124 ? 13.405 11.094 -10.149 1.00 96.69 124 GLU A O 1
ATOM 918 N N . ARG A 1 125 ? 15.250 10.267 -11.133 1.00 94.56 125 ARG A N 1
ATOM 919 C CA . ARG A 1 125 ? 15.417 11.345 -12.122 1.00 94.56 125 ARG A CA 1
ATOM 920 C C . ARG A 1 125 ? 15.010 10.918 -13.525 1.00 94.56 125 ARG A C 1
ATOM 922 O O . ARG A 1 125 ? 14.676 11.776 -14.340 1.00 94.56 125 ARG A O 1
ATOM 929 N N . ASP A 1 126 ? 15.018 9.620 -13.811 1.00 97.31 126 ASP A N 1
ATOM 930 C CA . ASP A 1 126 ? 14.503 9.088 -15.062 1.00 97.31 126 ASP A CA 1
ATOM 931 C C . ASP A 1 126 ? 12.971 9.168 -15.055 1.00 97.31 126 ASP A C 1
ATOM 933 O O . ASP A 1 126 ? 12.279 8.486 -14.298 1.00 97.31 126 ASP A O 1
ATOM 937 N N . SER A 1 127 ? 12.433 10.026 -15.922 1.00 96.06 127 SER A N 1
ATOM 938 C CA . SER A 1 127 ? 10.990 10.268 -16.017 1.00 96.06 127 SER A CA 1
ATOM 939 C C . SER A 1 127 ? 10.173 9.027 -16.400 1.00 96.06 127 SER A C 1
ATOM 941 O O . SER A 1 127 ? 9.047 8.871 -15.923 1.00 96.06 127 SER A O 1
ATOM 943 N N . ALA A 1 128 ? 10.725 8.128 -17.221 1.00 96.69 128 ALA A N 1
ATOM 944 C CA . ALA A 1 128 ? 10.036 6.915 -17.644 1.00 96.69 128 ALA A CA 1
ATOM 945 C C . ALA A 1 128 ? 9.990 5.904 -16.495 1.00 96.69 128 ALA A C 1
ATOM 947 O O . ALA A 1 128 ? 8.928 5.342 -16.211 1.00 96.69 128 ALA A O 1
ATOM 948 N N . LYS A 1 129 ? 11.108 5.737 -15.777 1.00 96.50 129 LYS A N 1
ATOM 949 C CA . LYS A 1 129 ? 11.153 4.915 -14.561 1.00 96.50 129 LYS A CA 1
ATOM 950 C C . LYS A 1 129 ? 10.235 5.457 -13.475 1.00 96.50 129 LYS A C 1
ATOM 952 O O . LYS A 1 129 ? 9.422 4.705 -12.944 1.00 96.50 129 LYS A O 1
ATOM 957 N N . LEU A 1 130 ? 10.299 6.759 -13.198 1.00 97.25 130 LEU A N 1
ATOM 958 C CA . LEU A 1 130 ? 9.443 7.412 -12.210 1.00 97.25 130 LEU A CA 1
ATOM 959 C C . LEU A 1 130 ? 7.960 7.190 -12.529 1.00 97.25 130 LEU A C 1
ATOM 961 O O . LEU A 1 130 ? 7.189 6.795 -11.654 1.00 97.25 130 LEU A O 1
ATOM 965 N N . SER A 1 131 ? 7.562 7.389 -13.788 1.00 97.50 131 SER A N 1
ATOM 966 C CA . SER A 1 131 ? 6.186 7.153 -14.233 1.00 97.50 131 SER A CA 1
ATOM 967 C C . SER A 1 131 ? 5.759 5.694 -14.035 1.00 97.50 131 SER A C 1
ATOM 969 O O . SER A 1 131 ? 4.667 5.438 -13.516 1.00 97.50 131 SER A O 1
ATOM 971 N N . ALA A 1 132 ? 6.624 4.733 -14.374 1.00 97.19 132 ALA A N 1
ATOM 972 C CA . ALA A 1 132 ? 6.357 3.310 -14.178 1.00 97.19 132 ALA A CA 1
ATOM 973 C C . ALA A 1 132 ? 6.201 2.947 -12.691 1.00 97.19 132 ALA A C 1
ATOM 975 O O . ALA A 1 132 ? 5.242 2.264 -12.326 1.00 97.19 132 ALA A O 1
ATOM 976 N N . MET A 1 133 ? 7.087 3.451 -11.825 1.00 96.56 133 MET A N 1
ATOM 977 C CA . MET A 1 133 ? 7.033 3.231 -10.376 1.00 96.56 133 MET A CA 1
ATOM 978 C C . MET A 1 133 ? 5.761 3.819 -9.756 1.00 96.56 133 MET A C 1
ATOM 980 O O . MET A 1 133 ? 5.041 3.112 -9.052 1.00 96.56 133 MET A O 1
ATOM 984 N N . LEU A 1 134 ? 5.436 5.083 -10.053 1.00 96.56 134 LEU A N 1
ATOM 985 C CA . LEU A 1 134 ? 4.220 5.736 -9.550 1.00 96.56 134 LEU A CA 1
ATOM 986 C C . LEU A 1 134 ? 2.953 5.017 -10.027 1.00 96.56 134 LEU A C 1
ATOM 988 O O . LEU A 1 134 ? 2.022 4.807 -9.250 1.00 96.56 134 LEU A O 1
ATOM 992 N N . THR A 1 135 ? 2.932 4.586 -11.290 1.00 97.19 135 THR A N 1
ATOM 993 C CA . THR A 1 135 ? 1.818 3.811 -11.851 1.00 97.19 135 THR A CA 1
ATOM 994 C C . THR A 1 135 ? 1.658 2.470 -11.140 1.00 97.19 135 THR A C 1
ATOM 996 O O . THR A 1 135 ? 0.534 2.067 -10.836 1.00 97.19 135 THR A O 1
ATOM 999 N N . ALA A 1 136 ? 2.762 1.775 -10.858 1.00 96.06 136 ALA A N 1
ATOM 1000 C CA . ALA A 1 136 ? 2.737 0.496 -10.161 1.00 96.06 136 ALA A CA 1
ATOM 1001 C C . ALA A 1 136 ? 2.192 0.633 -8.730 1.00 96.06 136 ALA A C 1
ATOM 1003 O O . ALA A 1 136 ? 1.312 -0.139 -8.345 1.00 96.06 136 ALA A O 1
ATOM 1004 N N . TRP A 1 137 ? 2.638 1.647 -7.983 1.00 95.12 137 TRP A N 1
ATOM 1005 C CA . TRP A 1 137 ? 2.123 1.941 -6.644 1.00 95.12 137 TRP A CA 1
ATOM 1006 C C . TRP A 1 137 ? 0.643 2.308 -6.642 1.00 95.12 137 TRP A C 1
ATOM 1008 O O . TRP A 1 137 ? -0.109 1.750 -5.849 1.00 95.12 137 TRP A O 1
ATOM 1018 N N . ASN A 1 138 ? 0.207 3.173 -7.561 1.00 95.38 138 ASN A N 1
ATOM 1019 C CA . ASN A 1 138 ? -1.202 3.548 -7.674 1.00 95.38 138 ASN A CA 1
ATOM 1020 C C . ASN A 1 138 ? -2.091 2.316 -7.930 1.00 95.38 138 ASN A C 1
ATOM 1022 O O . ASN A 1 138 ? -3.124 2.138 -7.289 1.00 95.38 138 ASN A O 1
ATOM 1026 N N . ARG A 1 139 ? -1.658 1.412 -8.822 1.00 96.06 139 ARG A N 1
ATOM 1027 C CA . ARG A 1 139 ? -2.371 0.154 -9.095 1.00 96.06 139 ARG A CA 1
ATOM 1028 C C . ARG A 1 139 ? -2.428 -0.747 -7.865 1.00 96.06 139 ARG A C 1
ATOM 1030 O O . ARG A 1 139 ? -3.511 -1.211 -7.527 1.00 96.06 139 ARG A O 1
ATOM 1037 N N . LEU A 1 140 ? -1.305 -0.962 -7.177 1.00 94.88 140 LEU A N 1
ATOM 1038 C CA . LEU A 1 140 ? -1.277 -1.778 -5.960 1.00 94.88 140 LEU A CA 1
ATOM 1039 C C . LEU A 1 140 ? -2.197 -1.203 -4.876 1.00 94.88 140 LEU A C 1
ATOM 1041 O O . LEU A 1 140 ? -2.999 -1.931 -4.299 1.00 94.88 140 LEU A O 1
ATOM 1045 N N . LEU A 1 141 ? -2.109 0.099 -4.605 1.00 93.25 141 LEU A N 1
ATOM 1046 C CA . LEU A 1 141 ? -2.907 0.746 -3.565 1.00 93.25 141 LEU A CA 1
ATOM 1047 C C . LEU A 1 141 ? -4.404 0.736 -3.909 1.00 93.25 141 LEU A C 1
ATOM 1049 O O . LEU A 1 141 ? -5.226 0.556 -3.012 1.00 93.25 141 LEU A O 1
ATOM 1053 N N . ALA A 1 142 ? -4.767 0.824 -5.193 1.00 93.94 142 ALA A N 1
ATOM 1054 C CA . ALA A 1 142 ? -6.139 0.620 -5.651 1.00 93.94 142 ALA A CA 1
ATOM 1055 C C . ALA A 1 142 ? -6.623 -0.830 -5.446 1.00 93.94 142 ALA A C 1
ATOM 1057 O O . ALA A 1 142 ? -7.719 -1.022 -4.917 1.00 93.94 142 ALA A O 1
ATOM 1058 N N . VAL A 1 143 ? -5.805 -1.840 -5.785 1.00 94.88 143 VAL A N 1
ATOM 1059 C CA . VAL A 1 143 ? -6.114 -3.259 -5.501 1.00 94.88 143 VAL A CA 1
ATOM 1060 C C . VAL A 1 143 ? -6.351 -3.457 -4.006 1.00 94.88 143 VAL A C 1
ATOM 1062 O O . VAL A 1 143 ? -7.373 -4.013 -3.610 1.00 94.88 143 VAL A O 1
ATOM 1065 N N . LEU A 1 144 ? -5.436 -2.970 -3.164 1.00 92.19 144 LEU A N 1
ATOM 1066 C CA . LEU A 1 144 ? -5.520 -3.128 -1.713 1.00 92.19 144 LEU A CA 1
ATOM 1067 C C . LEU A 1 144 ? -6.752 -2.435 -1.138 1.00 92.19 144 LEU A C 1
ATOM 1069 O O . LEU A 1 144 ? -7.426 -3.013 -0.289 1.00 92.19 144 LEU A O 1
ATOM 1073 N N . LYS A 1 145 ? -7.082 -1.234 -1.618 1.00 91.25 145 LYS A N 1
ATOM 1074 C CA . LYS A 1 145 ? -8.259 -0.484 -1.171 1.00 91.25 145 LYS A CA 1
ATOM 1075 C C . LYS A 1 145 ? -9.565 -1.240 -1.425 1.00 91.25 145 LYS A C 1
ATOM 1077 O O . LYS A 1 145 ? -10.414 -1.271 -0.542 1.00 91.25 145 LYS A O 1
ATOM 1082 N N . GLU A 1 146 ? -9.725 -1.857 -2.595 1.00 92.88 146 GLU A N 1
ATOM 1083 C CA . GLU A 1 146 ? -10.930 -2.644 -2.901 1.00 92.88 146 GLU A CA 1
ATOM 1084 C C . GLU A 1 146 ? -10.910 -4.033 -2.246 1.00 92.88 146 GLU A C 1
ATOM 1086 O O . GLU A 1 146 ? -11.952 -4.532 -1.819 1.00 92.88 146 GLU A O 1
ATOM 1091 N N . LEU A 1 147 ? -9.736 -4.658 -2.107 1.00 91.69 147 LEU A N 1
ATOM 1092 C CA . LEU A 1 147 ? -9.603 -5.941 -1.413 1.00 91.69 147 LEU A CA 1
ATOM 1093 C C . LEU A 1 147 ? -10.043 -5.835 0.056 1.00 91.69 147 LEU A C 1
ATOM 1095 O O . LEU A 1 147 ? -10.729 -6.723 0.562 1.00 91.69 147 LEU A O 1
ATOM 1099 N N . THR A 1 148 ? -9.664 -4.736 0.705 1.00 88.56 148 THR A N 1
ATOM 1100 C CA . THR A 1 148 ? -9.870 -4.470 2.139 1.00 88.56 148 THR A CA 1
ATOM 1101 C C . THR A 1 148 ? -11.124 -3.660 2.448 1.00 88.56 148 THR A C 1
ATOM 1103 O O . THR A 1 148 ? -11.328 -3.200 3.572 1.00 88.56 148 THR A O 1
ATOM 1106 N N . ARG A 1 149 ? -11.986 -3.470 1.447 1.00 83.25 149 ARG A N 1
ATOM 1107 C CA . ARG A 1 149 ? -13.280 -2.833 1.647 1.00 83.25 149 ARG A CA 1
ATOM 1108 C C . ARG A 1 149 ? -14.169 -3.745 2.516 1.00 83.25 149 ARG A C 1
ATOM 1110 O O . ARG A 1 149 ? -14.267 -4.930 2.186 1.00 83.25 149 ARG A O 1
ATOM 1117 N N . PRO A 1 150 ? -14.772 -3.220 3.602 1.00 67.88 150 PRO A N 1
ATOM 1118 C CA . PRO A 1 150 ? -15.662 -3.985 4.476 1.00 67.88 150 PRO A CA 1
ATOM 1119 C C . PRO A 1 150 ? -16.951 -4.420 3.773 1.00 67.88 150 PRO A C 1
ATOM 1121 O O . PRO A 1 150 ? -17.381 -3.720 2.821 1.00 67.88 150 PRO A O 1
#

pLDDT: mean 85.37, std 9.67, range [59.12, 97.5]

Foldseek 3Di:
DDALLVLLVVLCVVLVADDLLLVLQLVLCVQCVVVVVVLVVLLVVCCPDPVNCVLCVVCDDPLVVVVVVLLVVLVVLVNVSDSDSVNSVSLQCSLPPPSARPCNSVVSLVSVLVSLVVRLVVRDDPPVSSVSNNSSSVSVSSSSCVSNDD

Sequence (150 aa):
MGSARQRFDDLAGALNFGAAQTASIRESLNLLLPRLGELVGSFDAALKCPAGARLFAGLEGERRDQLQSLMASFILRTVNCNFDEAYCDYAVEVSGGGQVPPGFFALGLSLAQDFVCGALPAVERDSAKLSAMLTAWNRLLAVLKELTRP

Secondary structure (DSSP, 8-state):
---HHHHHHHHHHHTT-SHHHHHHHHHHHHHHGGGHHHHHHHHHHHHHSHHHHHHTTT--THHHHHHHHHHHHHHHHHHTT---HHHHHHHHHHHHSTTSPTTHHHHHHHHHHHHHHHHHHHH---HHHHHHHHHHHHHHHHHHHHHT--